Protein AF-A0A1F7FTZ6-F1 (afdb_monomer_lite)

Radius of gyration: 22.34 Å; chains: 1; bounding box: 54×29×57 Å

Structure (mmCIF, N/CA/C/O backbone):
data_AF-A0A1F7FTZ6-F1
#
_entry.id   AF-A0A1F7FTZ6-F1
#
loop_
_atom_site.group_PDB
_atom_site.id
_atom_site.type_symbol
_atom_site.label_atom_id
_atom_site.label_alt_id
_atom_site.label_comp_id
_atom_site.label_asym_id
_atom_site.label_entity_id
_atom_site.label_seq_id
_atom_site.pdbx_PDB_ins_code
_atom_site.Cartn_x
_atom_site.Cartn_y
_atom_site.Cartn_z
_atom_site.occupancy
_atom_site.B_iso_or_equiv
_atom_site.auth_seq_id
_atom_site.auth_comp_id
_atom_site.auth_asym_id
_atom_site.auth_atom_id
_atom_site.pdbx_PDB_model_num
ATOM 1 N N . MET A 1 1 ? 32.337 7.791 -31.822 1.00 37.03 1 MET A N 1
ATOM 2 C CA . MET A 1 1 ? 31.893 9.070 -31.226 1.00 37.03 1 MET A CA 1
ATOM 3 C C . MET A 1 1 ? 30.382 9.015 -31.258 1.00 37.03 1 MET A C 1
ATOM 5 O O . MET A 1 1 ? 29.813 9.110 -32.336 1.00 37.03 1 MET A O 1
ATOM 9 N N . VAL A 1 2 ? 29.752 8.661 -30.139 1.00 57.00 2 VAL A N 1
ATOM 10 C CA . VAL A 1 2 ? 28.288 8.572 -30.067 1.00 57.00 2 VAL A CA 1
ATOM 11 C C . VAL A 1 2 ? 27.761 9.979 -30.326 1.00 57.00 2 VAL A C 1
ATOM 13 O O . VAL A 1 2 ? 28.031 10.887 -29.543 1.00 57.00 2 VAL A O 1
ATOM 16 N N . SER A 1 3 ? 27.123 10.180 -31.479 1.00 42.91 3 SER A N 1
ATOM 17 C CA . SER A 1 3 ? 26.553 11.472 -31.849 1.00 42.91 3 SER A CA 1
ATOM 18 C C . SER A 1 3 ? 25.389 11.758 -30.910 1.00 42.91 3 SER A C 1
ATOM 20 O O . SER A 1 3 ? 24.286 11.248 -31.083 1.00 42.91 3 SER A O 1
ATOM 22 N N . LEU A 1 4 ? 25.659 12.557 -29.881 1.00 56.03 4 LEU A N 1
ATOM 23 C CA . LEU A 1 4 ? 24.689 13.002 -28.884 1.00 56.03 4 LEU A CA 1
ATOM 24 C C . LEU A 1 4 ? 23.788 14.147 -29.403 1.00 56.03 4 LEU A C 1
ATOM 26 O O . LEU A 1 4 ? 23.142 14.821 -28.610 1.00 56.03 4 LEU A O 1
ATOM 30 N N . ALA A 1 5 ? 23.752 14.393 -30.719 1.00 68.94 5 ALA A N 1
ATOM 31 C CA . ALA A 1 5 ? 23.083 15.548 -31.332 1.00 68.94 5 ALA A CA 1
ATOM 32 C C . ALA A 1 5 ? 22.023 15.176 -32.393 1.00 68.94 5 ALA A C 1
ATOM 34 O O . ALA A 1 5 ? 21.581 16.033 -33.150 1.00 68.94 5 ALA A O 1
ATOM 35 N N . GLY A 1 6 ? 21.608 13.906 -32.453 1.00 55.69 6 GLY A N 1
ATOM 36 C CA . GLY A 1 6 ? 20.677 13.384 -33.460 1.00 55.69 6 GLY A CA 1
ATOM 37 C C . GLY A 1 6 ? 19.506 12.601 -32.877 1.00 55.69 6 GLY A C 1
ATOM 38 O O . GLY A 1 6 ? 19.085 11.617 -33.480 1.00 55.69 6 GLY A O 1
ATOM 39 N N . ILE A 1 7 ? 18.972 13.000 -31.716 1.00 55.75 7 ILE A N 1
ATOM 40 C CA . ILE A 1 7 ? 17.657 12.505 -31.294 1.00 55.75 7 ILE A CA 1
ATOM 41 C C . ILE A 1 7 ? 16.626 13.157 -32.218 1.00 55.75 7 ILE A C 1
ATOM 43 O O . ILE A 1 7 ? 16.009 14.170 -31.895 1.00 55.75 7 ILE A O 1
ATOM 47 N N . HIS A 1 8 ? 16.427 12.562 -33.391 1.00 55.06 8 HIS A N 1
ATOM 48 C CA . HIS A 1 8 ? 15.117 12.606 -34.008 1.00 55.06 8 HIS A CA 1
ATOM 49 C C . HIS A 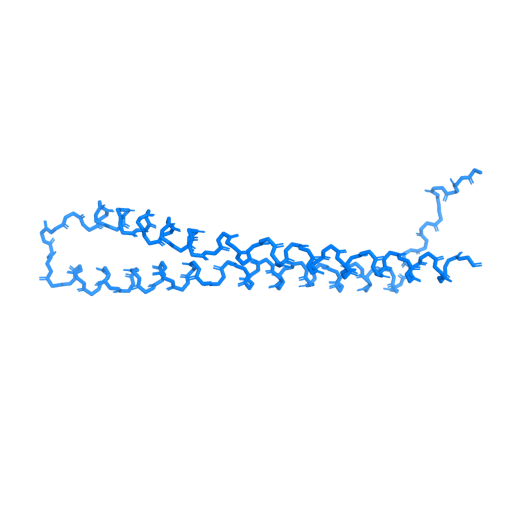1 8 ? 14.199 11.925 -32.997 1.00 55.06 8 HIS A C 1
ATOM 51 O O . HIS A 1 8 ? 14.209 10.700 -32.881 1.00 55.06 8 HIS A O 1
ATOM 57 N N . LEU A 1 9 ? 13.469 12.720 -32.208 1.00 56.97 9 LEU A N 1
ATOM 58 C CA . LEU A 1 9 ? 12.334 12.265 -31.411 1.00 56.97 9 LEU A CA 1
ATOM 59 C C . LEU A 1 9 ? 11.267 11.785 -32.400 1.00 56.97 9 LEU A C 1
ATOM 61 O O . LEU A 1 9 ? 10.275 12.456 -32.663 1.00 56.97 9 LEU A O 1
ATOM 65 N N . ASN A 1 10 ? 11.541 10.660 -33.050 1.00 59.84 10 ASN A N 1
ATOM 66 C CA . ASN A 1 10 ? 10.594 9.974 -33.891 1.00 59.84 10 ASN A CA 1
ATOM 67 C C . ASN A 1 10 ? 9.451 9.550 -32.962 1.00 59.84 10 ASN A C 1
ATOM 69 O O . ASN A 1 10 ? 9.723 9.082 -31.851 1.00 59.84 10 ASN A O 1
ATOM 73 N N . GLY A 1 11 ? 8.197 9.732 -33.385 1.00 63.97 11 GLY A N 1
ATOM 74 C CA . GLY A 1 11 ? 7.014 9.452 -32.557 1.00 63.97 11 GLY A CA 1
ATOM 75 C C . GLY A 1 11 ? 7.066 8.071 -31.890 1.00 63.97 11 GLY A C 1
ATOM 76 O O . GLY A 1 11 ? 6.636 7.922 -30.753 1.00 63.97 11 GLY A O 1
ATOM 77 N N . SER A 1 12 ? 7.749 7.117 -32.530 1.00 70.81 12 SER A N 1
ATOM 78 C CA . SER A 1 12 ? 8.016 5.772 -32.018 1.00 70.81 12 SER A CA 1
ATOM 79 C C . SER A 1 12 ? 8.754 5.712 -30.667 1.00 70.81 12 SER A C 1
ATOM 81 O O . SER A 1 12 ? 8.415 4.869 -29.845 1.00 70.81 12 SER A O 1
ATOM 83 N N . ILE A 1 13 ? 9.745 6.576 -30.398 1.00 72.56 13 ILE A N 1
ATOM 84 C CA . ILE A 1 13 ? 10.498 6.547 -29.121 1.00 72.56 13 ILE A CA 1
ATOM 85 C C . ILE A 1 13 ? 9.646 7.148 -27.996 1.00 72.56 13 ILE A C 1
ATOM 87 O O . ILE A 1 13 ? 9.660 6.674 -26.861 1.00 72.56 13 ILE A O 1
ATOM 91 N N . VAL A 1 14 ? 8.875 8.190 -28.318 1.00 78.62 14 VAL A N 1
ATOM 92 C CA . VAL A 1 14 ? 7.953 8.827 -27.368 1.00 78.62 14 VAL A CA 1
ATOM 93 C C . VAL A 1 14 ? 6.833 7.855 -26.982 1.00 78.62 14 VAL A C 1
ATOM 95 O O . VAL A 1 14 ? 6.488 7.762 -25.805 1.00 78.62 14 VAL A O 1
ATOM 98 N N . GLU A 1 15 ? 6.316 7.084 -27.941 1.00 79.88 15 GLU A N 1
ATOM 99 C CA . GLU A 1 15 ? 5.334 6.023 -27.696 1.00 79.88 15 GLU A CA 1
ATOM 100 C C . GLU A 1 15 ? 5.896 4.887 -26.831 1.00 79.88 15 GLU A C 1
ATOM 102 O O . GLU A 1 15 ? 5.223 4.453 -25.893 1.00 79.88 15 GLU A O 1
ATOM 107 N N . GLU A 1 16 ? 7.136 4.448 -27.070 1.00 78.19 16 GLU A N 1
ATOM 108 C CA . GLU A 1 16 ? 7.789 3.432 -26.234 1.00 78.19 16 GLU A CA 1
ATOM 109 C C . GLU A 1 16 ? 7.969 3.915 -24.787 1.00 78.19 16 GLU A C 1
ATOM 111 O O . GLU A 1 16 ? 7.552 3.230 -23.850 1.00 78.19 16 GLU A O 1
ATOM 116 N N . ILE A 1 17 ? 8.495 5.126 -24.574 1.00 81.00 17 ILE A N 1
ATOM 117 C CA . ILE A 1 17 ? 8.648 5.709 -23.227 1.00 81.00 17 ILE A CA 1
ATOM 118 C C . ILE A 1 17 ? 7.288 5.848 -22.522 1.00 81.00 17 ILE A C 1
ATOM 120 O O . ILE A 1 17 ? 7.171 5.571 -21.320 1.00 81.00 17 ILE A O 1
ATOM 124 N N . ALA A 1 18 ? 6.241 6.242 -23.252 1.00 87.50 18 ALA A N 1
ATOM 125 C CA . ALA A 1 18 ? 4.891 6.344 -22.708 1.00 87.50 18 ALA A CA 1
ATOM 126 C C . ALA A 1 18 ? 4.333 4.971 -22.292 1.00 87.50 18 ALA A C 1
ATOM 128 O O . ALA A 1 18 ? 3.725 4.844 -21.222 1.00 87.50 18 ALA A O 1
ATOM 129 N N . LEU A 1 19 ? 4.585 3.926 -23.085 1.00 86.12 19 LEU A N 1
ATOM 130 C CA . LEU A 1 19 ? 4.186 2.554 -22.772 1.00 86.12 19 LEU A CA 1
ATOM 131 C C . LEU A 1 19 ? 4.876 2.043 -21.496 1.00 86.12 19 LEU A C 1
ATOM 133 O O . LEU A 1 19 ? 4.220 1.476 -20.617 1.00 86.12 19 LEU A O 1
ATOM 137 N N . TYR A 1 20 ? 6.178 2.299 -21.357 1.00 84.44 20 TYR A N 1
ATOM 138 C CA . TYR A 1 20 ? 6.939 1.939 -20.158 1.00 84.44 20 TYR A CA 1
ATOM 139 C C . TYR A 1 20 ? 6.440 2.664 -18.915 1.00 84.44 20 TYR A C 1
ATOM 141 O O . TYR A 1 20 ? 6.233 2.045 -17.871 1.00 84.44 20 TYR A O 1
ATOM 149 N N . THR A 1 21 ? 6.168 3.961 -19.041 1.00 89.00 21 THR A N 1
ATOM 150 C CA . THR A 1 21 ? 5.606 4.766 -17.950 1.00 89.00 21 THR A CA 1
ATOM 151 C C . THR A 1 21 ? 4.272 4.193 -17.474 1.00 89.00 21 THR A C 1
ATOM 153 O O . THR A 1 21 ? 4.061 4.011 -16.272 1.00 89.00 21 THR A O 1
ATOM 156 N N . ARG A 1 22 ? 3.390 3.825 -18.414 1.00 92.38 22 ARG A N 1
ATOM 157 C CA . ARG A 1 22 ? 2.120 3.157 -18.102 1.00 92.38 22 ARG A CA 1
ATOM 158 C C . ARG A 1 22 ? 2.348 1.851 -17.343 1.00 92.38 22 ARG A C 1
ATOM 160 O O . ARG A 1 22 ? 1.658 1.596 -16.359 1.00 92.38 22 ARG A O 1
ATOM 167 N N . MET A 1 23 ? 3.295 1.029 -17.786 1.00 88.62 23 MET A N 1
ATOM 168 C CA . MET A 1 23 ? 3.583 -0.262 -17.161 1.00 88.62 23 MET A CA 1
ATOM 169 C C . MET A 1 23 ? 4.085 -0.104 -15.719 1.00 88.62 23 MET A C 1
ATOM 171 O O . MET A 1 23 ? 3.594 -0.799 -14.828 1.00 88.62 23 MET A O 1
ATOM 175 N N . VAL A 1 24 ? 4.997 0.841 -15.471 1.00 89.88 24 VAL A N 1
ATOM 176 C CA . VAL A 1 24 ? 5.504 1.147 -14.123 1.00 89.88 24 VAL A CA 1
ATOM 177 C C . VAL A 1 24 ? 4.383 1.653 -13.219 1.00 89.88 24 VAL A C 1
ATOM 179 O O . VAL A 1 24 ? 4.245 1.176 -12.093 1.00 89.88 24 VAL A O 1
ATOM 182 N N . PHE A 1 25 ? 3.545 2.567 -13.717 1.00 93.44 25 PHE A N 1
ATOM 183 C CA . PHE A 1 25 ? 2.420 3.100 -12.952 1.00 93.44 25 PHE A CA 1
ATOM 184 C C . PHE A 1 25 ? 1.426 2.002 -12.556 1.00 93.44 25 PHE A C 1
ATOM 186 O O . PHE A 1 25 ? 1.053 1.897 -11.389 1.00 93.44 25 PHE A O 1
ATOM 193 N N . VAL A 1 26 ? 1.035 1.142 -13.503 1.00 93.38 26 VAL A N 1
ATOM 194 C CA . VAL A 1 26 ? 0.100 0.039 -13.239 1.00 93.38 26 VAL A CA 1
ATOM 195 C C . VAL A 1 26 ? 0.700 -0.979 -12.269 1.00 93.38 26 VAL A C 1
ATOM 197 O O . VAL A 1 26 ? 0.012 -1.386 -11.337 1.00 93.38 26 VAL A O 1
ATOM 200 N N . CYS A 1 27 ? 1.972 -1.358 -12.433 1.00 91.06 27 CYS A N 1
ATOM 201 C CA . CYS A 1 27 ? 2.634 -2.287 -11.512 1.00 91.06 27 CYS A CA 1
ATOM 202 C C . CYS A 1 27 ? 2.727 -1.710 -10.095 1.00 91.06 27 CYS A C 1
ATOM 204 O O . CYS A 1 27 ? 2.364 -2.385 -9.133 1.00 91.06 27 CYS A O 1
ATOM 206 N N . GLY A 1 28 ? 3.160 -0.453 -9.957 1.00 91.44 28 GLY A N 1
ATOM 207 C CA . GLY A 1 28 ? 3.240 0.220 -8.660 1.00 91.44 28 GLY A CA 1
ATOM 208 C C . GLY A 1 28 ? 1.874 0.323 -7.981 1.00 91.44 28 GLY A C 1
ATOM 209 O O . GLY A 1 28 ? 1.747 0.013 -6.796 1.00 91.44 28 GLY A O 1
ATOM 210 N N . LEU A 1 29 ? 0.835 0.672 -8.747 1.00 94.38 29 LEU A N 1
ATOM 211 C CA . LEU A 1 29 ? -0.534 0.720 -8.245 1.00 94.38 29 LEU A CA 1
ATOM 212 C C . LEU A 1 29 ? -1.001 -0.662 -7.777 1.00 94.38 29 LEU A C 1
ATOM 214 O O . LEU A 1 29 ? -1.513 -0.769 -6.670 1.00 94.38 29 LEU A O 1
ATOM 218 N N . GLN A 1 30 ? -0.798 -1.717 -8.574 1.00 92.06 30 GLN A N 1
ATOM 219 C CA . GLN A 1 30 ? -1.208 -3.084 -8.229 1.00 92.06 30 GLN A CA 1
ATOM 220 C C . GLN A 1 30 ? -0.553 -3.589 -6.941 1.00 92.06 30 GLN A C 1
ATOM 222 O O . GLN A 1 30 ? -1.233 -4.199 -6.118 1.00 92.06 30 GLN A O 1
ATOM 227 N N . ILE A 1 31 ? 0.734 -3.295 -6.739 1.00 92.31 31 ILE A N 1
ATOM 228 C CA . ILE A 1 31 ? 1.452 -3.649 -5.506 1.00 92.31 31 ILE A CA 1
ATOM 229 C C . ILE A 1 31 ? 0.883 -2.874 -4.305 1.00 92.31 31 ILE A C 1
ATOM 231 O O . ILE A 1 31 ? 0.745 -3.434 -3.219 1.00 92.31 31 ILE A O 1
ATOM 235 N N . ALA A 1 32 ? 0.513 -1.604 -4.491 1.00 92.94 32 ALA A N 1
ATOM 236 C CA . ALA A 1 32 ? -0.043 -0.763 -3.431 1.00 92.94 32 ALA A CA 1
ATOM 237 C C . ALA A 1 32 ? -1.533 -1.032 -3.131 1.00 92.94 32 ALA A C 1
ATOM 239 O O . ALA A 1 32 ? -1.970 -0.828 -1.995 1.00 92.94 32 ALA A O 1
ATOM 240 N N . MET A 1 33 ? -2.315 -1.509 -4.110 1.00 94.12 33 MET A N 1
ATOM 241 C CA . MET A 1 33 ? -3.759 -1.769 -3.992 1.00 94.12 33 MET A CA 1
ATOM 242 C C . MET A 1 33 ? -4.174 -2.515 -2.715 1.00 94.12 33 MET A C 1
ATOM 244 O O . MET A 1 33 ? -5.089 -2.032 -2.050 1.00 94.12 33 MET A O 1
ATOM 248 N N . PRO A 1 34 ? -3.563 -3.654 -2.333 1.00 91.69 34 PRO A N 1
ATOM 249 C CA . PRO A 1 34 ? -3.996 -4.399 -1.150 1.00 91.69 34 PRO A CA 1
ATOM 250 C C . PRO A 1 34 ? -3.859 -3.590 0.148 1.00 91.69 34 PRO A C 1
ATOM 252 O O . PRO A 1 34 ? -4.737 -3.648 1.007 1.00 91.69 34 PRO A O 1
ATOM 255 N N . ILE A 1 35 ? -2.802 -2.785 0.279 1.00 94.12 35 ILE A N 1
ATOM 256 C CA . ILE A 1 35 ? -2.593 -1.917 1.446 1.00 94.12 35 ILE A CA 1
ATOM 257 C C . ILE A 1 35 ? -3.614 -0.773 1.437 1.00 94.12 35 ILE A C 1
ATOM 259 O O . ILE A 1 35 ? -4.247 -0.497 2.456 1.00 94.12 35 ILE A O 1
ATOM 263 N N . ILE A 1 36 ? -3.816 -0.143 0.274 1.00 94.81 36 ILE A N 1
ATOM 264 C CA . ILE A 1 36 ? -4.801 0.931 0.092 1.00 94.81 36 ILE A CA 1
ATOM 265 C C . ILE A 1 36 ? -6.209 0.431 0.441 1.00 94.81 36 ILE A C 1
ATOM 267 O O . ILE A 1 36 ? -6.932 1.117 1.157 1.00 94.81 36 ILE A O 1
ATOM 271 N N . ALA A 1 37 ? -6.587 -0.769 -0.003 1.00 94.75 37 ALA A N 1
ATOM 272 C CA . ALA A 1 37 ? -7.896 -1.356 0.267 1.00 94.75 37 ALA A CA 1
ATOM 273 C C . ALA A 1 37 ? -8.150 -1.537 1.771 1.00 94.75 37 ALA A C 1
ATOM 275 O O . ALA A 1 37 ? -9.201 -1.138 2.268 1.00 94.75 37 ALA A O 1
ATOM 276 N N . VAL A 1 38 ? -7.178 -2.078 2.511 1.00 94.44 38 VAL A N 1
ATOM 277 C CA . VAL A 1 38 ? -7.301 -2.262 3.967 1.00 94.44 38 VAL A CA 1
ATOM 278 C C . VAL A 1 38 ? -7.414 -0.924 4.694 1.00 94.44 38 VAL A C 1
ATOM 280 O O . VAL A 1 38 ? -8.264 -0.773 5.571 1.00 94.44 38 VAL A O 1
ATOM 283 N N . ILE A 1 39 ? -6.606 0.066 4.308 1.00 94.19 39 ILE A N 1
ATOM 284 C CA . ILE A 1 39 ? -6.661 1.406 4.904 1.00 94.19 39 ILE A CA 1
ATOM 285 C C . ILE A 1 39 ? -8.004 2.082 4.605 1.00 94.19 39 ILE A C 1
ATOM 287 O O . ILE A 1 39 ? -8.608 2.639 5.519 1.00 94.19 39 ILE A O 1
ATOM 291 N N . LEU A 1 40 ? -8.508 1.979 3.372 1.00 95.44 40 LEU A N 1
ATOM 292 C CA . LEU A 1 40 ? -9.807 2.532 2.980 1.00 95.44 40 LEU A CA 1
ATOM 293 C C . LEU A 1 40 ? -10.962 1.901 3.760 1.00 95.44 40 LEU A C 1
ATOM 295 O O . LEU A 1 40 ? -11.837 2.617 4.242 1.00 95.44 40 LEU A O 1
ATOM 299 N N . ILE A 1 41 ? -10.961 0.575 3.923 1.00 94.56 41 ILE A N 1
ATOM 300 C CA . ILE A 1 41 ? -11.959 -0.115 4.752 1.00 94.56 41 ILE A CA 1
ATOM 301 C C . ILE A 1 41 ? -11.870 0.381 6.199 1.00 94.56 41 ILE A C 1
ATOM 303 O O . ILE A 1 41 ? -12.899 0.651 6.820 1.00 94.56 41 ILE A O 1
ATOM 307 N N . GLY A 1 42 ? -10.652 0.558 6.719 1.00 93.12 42 GLY A N 1
ATOM 308 C CA . GLY A 1 42 ? -10.415 1.149 8.034 1.00 93.12 42 GLY A CA 1
ATOM 309 C C . GLY A 1 42 ? -10.991 2.560 8.163 1.00 93.12 42 GLY A C 1
ATOM 310 O O . GLY A 1 42 ? -11.680 2.847 9.139 1.00 93.12 42 GLY A O 1
ATOM 311 N N . ASP A 1 43 ? -10.780 3.422 7.167 1.00 92.31 43 ASP A N 1
ATOM 312 C CA . ASP A 1 43 ? -11.316 4.788 7.134 1.00 92.31 43 ASP A CA 1
ATOM 313 C C . ASP A 1 43 ? -12.853 4.805 7.109 1.00 92.31 43 ASP A C 1
ATOM 315 O O . ASP A 1 43 ? -13.478 5.576 7.842 1.00 92.31 43 ASP A O 1
ATOM 319 N N . VAL A 1 44 ? -13.479 3.914 6.334 1.00 93.75 44 VAL A N 1
ATOM 320 C CA . VAL A 1 44 ? -14.943 3.763 6.310 1.00 93.75 44 VAL A CA 1
ATOM 321 C C . VAL A 1 44 ? -15.466 3.272 7.661 1.00 93.75 44 VAL A C 1
ATOM 323 O O . VAL A 1 44 ? -16.419 3.845 8.195 1.00 93.75 44 VAL A O 1
ATOM 326 N N . ALA A 1 45 ? -14.832 2.257 8.253 1.00 91.38 45 ALA A N 1
ATOM 327 C CA . ALA A 1 45 ? -15.213 1.731 9.563 1.00 91.38 45 ALA A CA 1
ATOM 328 C C . ALA A 1 45 ? -15.105 2.805 10.658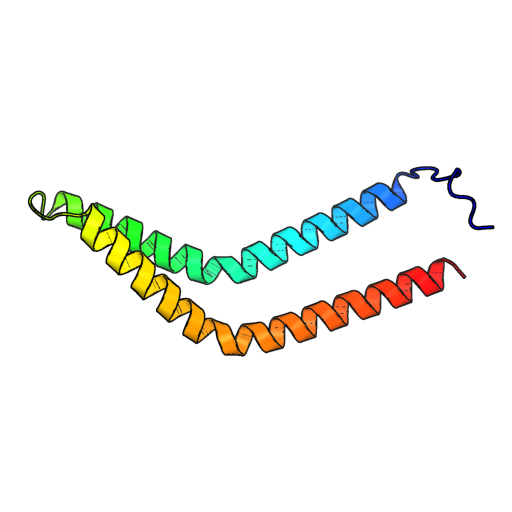 1.00 91.38 45 ALA A C 1
ATOM 330 O O . ALA A 1 45 ? -16.031 2.985 11.450 1.00 91.38 45 ALA A O 1
ATOM 331 N N . LEU A 1 46 ? -14.014 3.574 10.664 1.00 91.38 46 LEU A N 1
ATOM 332 C CA . LEU A 1 46 ? -13.819 4.696 11.584 1.00 91.38 46 LEU A CA 1
ATOM 333 C C . LEU A 1 46 ? -14.857 5.797 11.372 1.00 91.38 46 LEU A C 1
ATOM 335 O O . LEU A 1 46 ? -15.362 6.340 12.351 1.00 91.38 46 LEU A O 1
ATOM 339 N N . GLY A 1 47 ? -15.219 6.097 10.123 1.00 90.12 47 GLY A N 1
ATOM 340 C CA . GLY A 1 47 ? -16.275 7.057 9.800 1.00 90.12 47 GLY A CA 1
ATOM 341 C C . GLY A 1 47 ? -17.649 6.643 10.338 1.00 90.12 47 GLY A C 1
ATOM 342 O O . GLY A 1 47 ? -18.411 7.490 10.806 1.00 90.12 47 GLY A O 1
ATOM 343 N N . ILE A 1 48 ? -17.953 5.342 10.337 1.00 92.19 48 ILE A N 1
ATOM 344 C CA . ILE A 1 48 ? -19.176 4.802 10.949 1.00 92.19 48 ILE A CA 1
ATOM 345 C C . ILE A 1 48 ? -19.098 4.915 12.477 1.00 92.19 48 ILE A C 1
ATOM 347 O O . ILE A 1 48 ? -20.023 5.436 13.102 1.00 92.19 48 ILE A O 1
ATOM 351 N N . ILE A 1 49 ? -17.982 4.497 13.084 1.00 90.81 49 ILE A N 1
ATOM 352 C CA . ILE A 1 49 ? -17.780 4.559 14.543 1.00 90.81 49 ILE A CA 1
ATOM 353 C C . ILE A 1 49 ? -17.846 6.004 15.051 1.00 90.81 49 ILE A C 1
ATOM 355 O O . ILE A 1 49 ? -18.421 6.253 16.109 1.00 90.81 49 ILE A O 1
ATOM 359 N N . ALA A 1 50 ? -17.329 6.963 14.282 1.00 88.56 50 ALA A N 1
ATOM 360 C CA . ALA A 1 50 ? -17.368 8.384 14.608 1.00 88.56 50 ALA A CA 1
ATOM 361 C C . ALA A 1 50 ? -18.794 8.920 14.802 1.00 88.56 50 ALA A C 1
ATOM 363 O O . ALA A 1 50 ? -19.009 9.806 15.628 1.00 88.56 50 ALA A O 1
ATOM 364 N N . ARG A 1 51 ? -19.776 8.371 14.071 1.00 88.25 51 ARG A N 1
ATOM 365 C CA . ARG A 1 51 ? -21.193 8.734 14.228 1.00 88.25 51 ARG A CA 1
ATOM 366 C C . ARG A 1 51 ? -21.820 8.107 15.473 1.00 88.25 51 ARG A C 1
ATOM 368 O O . ARG A 1 51 ? -22.668 8.735 16.096 1.00 88.25 51 ARG A O 1
ATOM 375 N N . THR A 1 52 ? -21.406 6.895 15.838 1.00 85.38 52 THR A N 1
ATOM 376 C CA . THR A 1 52 ? -21.978 6.143 16.967 1.00 85.38 52 THR A CA 1
ATOM 377 C C . THR A 1 52 ? -21.362 6.532 18.315 1.00 85.38 52 THR A C 1
ATOM 379 O O . THR A 1 52 ? -22.060 6.551 19.326 1.00 85.38 52 THR A O 1
ATOM 382 N N . VAL A 1 53 ? -20.065 6.864 18.356 1.00 83.06 53 VAL A N 1
ATOM 383 C CA . VAL A 1 53 ? -19.329 7.202 19.588 1.00 83.06 53 VAL A CA 1
ATOM 384 C C . VAL A 1 53 ? -18.633 8.568 19.442 1.00 83.06 53 VAL A C 1
ATOM 386 O O . VAL A 1 53 ? -17.419 8.637 19.246 1.00 83.06 53 VAL A O 1
ATOM 389 N N . PRO A 1 54 ? -19.374 9.686 19.582 1.00 75.44 54 PRO A N 1
ATOM 390 C CA . PRO A 1 54 ? -18.870 11.037 19.297 1.00 75.44 54 PRO A CA 1
ATOM 391 C C . PRO A 1 54 ? -17.873 11.575 20.337 1.00 75.44 54 PRO A C 1
ATOM 393 O O . PRO A 1 54 ? -17.236 12.598 20.109 1.00 75.44 54 PRO A O 1
ATOM 396 N N . LYS A 1 55 ? -17.733 10.909 21.492 1.00 80.69 55 LYS A N 1
ATOM 397 C CA . LYS A 1 55 ? -16.798 11.307 22.561 1.00 80.69 55 LYS A CA 1
ATOM 398 C C . LYS A 1 55 ? -15.395 10.708 22.407 1.00 80.69 55 LYS A C 1
ATOM 400 O O . LYS A 1 55 ? -14.508 11.046 23.185 1.00 80.69 55 LYS A O 1
ATOM 405 N N . MET A 1 56 ? -15.195 9.790 21.460 1.00 82.88 56 MET A N 1
ATOM 406 C CA . MET A 1 56 ? -13.911 9.113 21.272 1.00 82.88 56 MET A CA 1
ATOM 407 C C . MET A 1 56 ? -12.939 9.987 20.468 1.00 82.88 56 MET A C 1
ATOM 409 O O . MET A 1 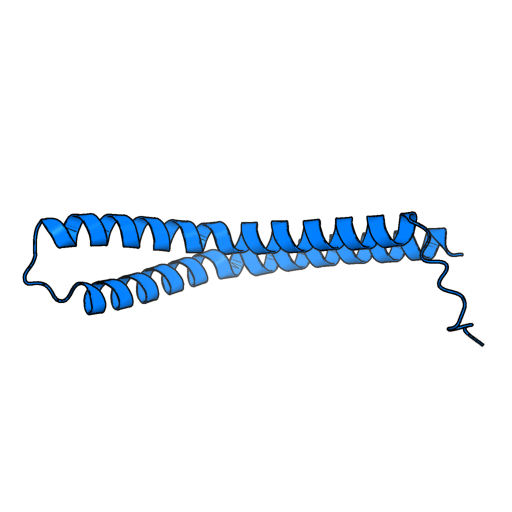56 ? -13.336 10.637 19.504 1.00 82.88 56 MET A O 1
ATOM 413 N N . ASN A 1 57 ? -11.645 9.954 20.810 1.00 86.69 57 ASN A N 1
ATOM 414 C CA . ASN A 1 57 ? -10.590 10.578 20.007 1.00 86.69 57 ASN A CA 1
ATOM 415 C C . ASN A 1 57 ? -10.334 9.770 18.718 1.00 86.69 57 ASN A C 1
ATOM 417 O O . ASN A 1 57 ? -9.385 8.989 18.620 1.00 86.69 57 ASN A O 1
ATOM 421 N N . ILE A 1 58 ? -11.213 9.940 17.730 1.00 84.56 58 ILE A N 1
ATOM 422 C CA . ILE A 1 58 ? -11.210 9.176 16.473 1.00 84.56 58 ILE A CA 1
ATOM 423 C C . ILE A 1 58 ? -9.907 9.380 15.689 1.00 84.56 58 ILE A C 1
ATOM 425 O O . ILE A 1 58 ? -9.453 8.450 15.028 1.00 84.56 58 ILE A O 1
ATOM 429 N N . PHE A 1 59 ? -9.252 10.541 15.807 1.00 83.56 59 PHE A N 1
ATOM 430 C CA . PHE A 1 59 ? -7.951 10.773 15.175 1.00 83.56 59 PHE A CA 1
ATOM 431 C C . PHE A 1 59 ? -6.873 9.828 15.716 1.00 83.56 59 PHE A C 1
ATOM 433 O O . PHE A 1 59 ? -6.147 9.211 14.939 1.00 83.56 59 PHE A O 1
ATOM 440 N N . GLN A 1 60 ? -6.798 9.653 17.036 1.00 88.94 60 GLN A N 1
ATOM 441 C CA . GLN A 1 60 ? -5.818 8.761 17.662 1.00 88.94 60 GLN A CA 1
ATOM 442 C C . GLN A 1 60 ? -6.083 7.287 17.335 1.00 88.94 60 GLN A C 1
ATOM 444 O O . GLN A 1 60 ? -5.150 6.532 17.039 1.00 88.94 60 GLN A O 1
ATOM 449 N N . VAL A 1 61 ? -7.354 6.877 17.343 1.00 89.62 61 VAL A N 1
ATOM 450 C CA . VAL A 1 61 ? -7.744 5.512 16.961 1.00 89.62 61 VAL A CA 1
ATOM 451 C C . VAL A 1 61 ? -7.457 5.271 15.480 1.00 89.62 61 VAL A C 1
ATOM 453 O O . VAL A 1 61 ? -6.910 4.230 15.127 1.00 89.62 61 VAL A O 1
ATOM 456 N N . GLY A 1 62 ? -7.738 6.250 14.619 1.00 90.06 62 GLY A N 1
ATOM 457 C CA . GLY A 1 62 ? -7.493 6.143 13.187 1.00 90.06 62 GLY A CA 1
ATOM 458 C C . GLY A 1 62 ? -6.021 6.005 12.831 1.00 90.06 62 GLY A C 1
ATOM 459 O O . GLY A 1 62 ? -5.669 5.132 12.041 1.00 90.06 62 GLY A O 1
ATOM 460 N N . PHE A 1 63 ? -5.143 6.785 13.464 1.00 91.31 63 PHE A N 1
ATOM 461 C CA . PHE A 1 63 ? -3.698 6.606 13.301 1.00 91.31 63 PHE A CA 1
ATOM 462 C C . PHE A 1 63 ? -3.240 5.213 13.741 1.00 91.31 63 PHE A C 1
ATOM 464 O O . PHE A 1 63 ? -2.528 4.541 12.996 1.00 91.31 63 PHE A O 1
ATOM 471 N N . SER A 1 64 ? -3.694 4.755 14.910 1.00 91.81 64 SER A N 1
ATOM 472 C CA . SER A 1 64 ? -3.338 3.430 15.435 1.00 91.81 64 SER A CA 1
ATOM 473 C C . SER A 1 64 ? -3.778 2.308 14.487 1.00 91.81 64 SER A C 1
ATOM 475 O O . SER A 1 64 ? -3.012 1.385 14.214 1.00 91.81 64 SER A O 1
ATOM 477 N N . LEU A 1 65 ? -4.983 2.420 13.923 1.00 93.00 65 LEU A N 1
ATOM 478 C CA . LEU A 1 65 ? -5.553 1.435 13.005 1.00 93.00 65 LEU A CA 1
ATOM 479 C C . LEU A 1 65 ? -4.828 1.414 11.652 1.00 93.00 65 LEU A C 1
ATOM 481 O O . LEU A 1 65 ? -4.555 0.339 11.122 1.00 93.00 65 LEU A O 1
ATOM 485 N N . LYS A 1 66 ? -4.451 2.586 11.123 1.00 92.94 66 LYS A N 1
ATOM 486 C CA . LYS A 1 66 ? -3.663 2.703 9.884 1.00 92.94 66 LYS A CA 1
ATOM 487 C C . LYS A 1 66 ? -2.279 2.088 10.026 1.00 92.94 66 LYS A C 1
ATOM 489 O O . LYS A 1 66 ? -1.849 1.360 9.135 1.00 92.94 66 LYS A O 1
ATOM 494 N N . ILE A 1 67 ? -1.604 2.352 11.144 1.00 93.94 67 ILE A N 1
ATOM 495 C CA . ILE A 1 67 ? -0.282 1.784 11.427 1.00 93.94 67 ILE A CA 1
ATOM 496 C C . ILE A 1 67 ? -0.387 0.261 11.538 1.00 93.94 67 ILE A C 1
ATOM 498 O O . ILE A 1 67 ? 0.353 -0.443 10.855 1.00 93.94 67 ILE A O 1
ATOM 502 N N . LEU A 1 68 ? -1.336 -0.251 12.331 1.00 94.75 68 LEU A N 1
ATOM 503 C CA . LEU A 1 68 ? -1.513 -1.691 12.528 1.00 94.75 68 LEU A CA 1
ATOM 504 C C . LEU A 1 68 ? -1.881 -2.408 11.219 1.00 94.75 68 LEU A C 1
ATOM 506 O O . LEU A 1 68 ? -1.254 -3.404 10.866 1.00 94.75 68 LEU A O 1
ATOM 510 N N . GLY A 1 69 ? -2.864 -1.884 10.482 1.00 93.62 69 GLY A N 1
ATOM 511 C CA . GLY A 1 69 ? -3.312 -2.456 9.212 1.00 93.62 69 GLY A CA 1
ATOM 512 C C . GLY A 1 69 ? -2.232 -2.405 8.131 1.00 93.62 69 GLY A C 1
ATOM 513 O O . GLY A 1 69 ? -2.016 -3.392 7.431 1.00 93.62 69 GLY A O 1
ATOM 514 N N . GLY A 1 70 ? -1.501 -1.290 8.033 1.00 92.94 70 GLY A N 1
ATOM 515 C CA . GLY A 1 70 ? -0.393 -1.134 7.092 1.00 92.94 70 GLY A CA 1
ATOM 516 C C . GLY A 1 70 ? 0.762 -2.096 7.376 1.00 92.94 70 GLY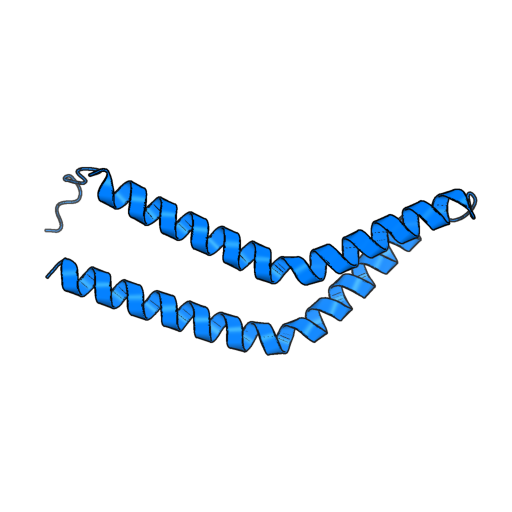 A C 1
ATOM 517 O O . GLY A 1 70 ? 1.241 -2.762 6.460 1.00 92.94 70 GLY A O 1
ATOM 518 N N . LEU A 1 71 ? 1.170 -2.229 8.643 1.00 94.56 71 LEU A N 1
ATOM 519 C CA . LEU A 1 71 ? 2.213 -3.176 9.055 1.00 94.56 71 LEU A CA 1
ATOM 520 C C . LEU A 1 71 ? 1.792 -4.632 8.848 1.00 94.56 71 LEU A C 1
ATOM 522 O O . LEU A 1 71 ? 2.574 -5.414 8.311 1.00 94.56 71 LEU A O 1
ATOM 526 N N . ALA A 1 72 ? 0.563 -4.993 9.221 1.00 94.75 72 ALA A N 1
ATOM 527 C CA . ALA A 1 72 ? 0.044 -6.342 9.008 1.00 94.75 72 ALA A CA 1
ATOM 528 C C . ALA A 1 72 ? 0.061 -6.713 7.518 1.00 94.75 72 ALA A C 1
ATOM 530 O O . ALA A 1 72 ? 0.552 -7.780 7.147 1.00 94.75 72 ALA A O 1
ATOM 531 N N . MET A 1 73 ? -0.397 -5.802 6.654 1.00 94.06 73 MET A N 1
ATOM 532 C CA . MET A 1 73 ? -0.366 -6.023 5.210 1.00 94.06 73 MET A CA 1
ATOM 533 C C . MET A 1 73 ? 1.052 -6.085 4.655 1.00 94.06 73 MET A C 1
ATOM 535 O O . MET A 1 73 ? 1.309 -6.929 3.805 1.00 94.06 73 MET A O 1
ATOM 539 N N . LEU A 1 74 ? 1.987 -5.267 5.144 1.00 92.81 74 LEU A N 1
ATOM 540 C CA . LEU A 1 74 ? 3.391 -5.347 4.730 1.00 92.81 74 LEU A CA 1
ATOM 541 C C . LEU A 1 74 ? 4.017 -6.706 5.055 1.00 92.81 74 LEU A C 1
ATOM 543 O O . LEU A 1 74 ? 4.715 -7.262 4.210 1.00 92.81 74 LEU A O 1
ATOM 547 N N . ILE A 1 75 ? 3.744 -7.264 6.238 1.00 94.56 75 ILE A N 1
ATOM 548 C CA . ILE A 1 75 ? 4.235 -8.598 6.623 1.00 94.56 75 ILE A CA 1
ATOM 549 C C . ILE A 1 75 ? 3.676 -9.667 5.680 1.00 94.56 75 ILE A C 1
ATOM 551 O O . ILE A 1 75 ? 4.419 -10.535 5.225 1.00 94.56 75 ILE A O 1
ATOM 555 N N . ILE A 1 76 ? 2.386 -9.580 5.345 1.00 92.94 76 ILE A N 1
ATOM 556 C CA . ILE A 1 76 ? 1.746 -10.501 4.399 1.00 92.94 76 ILE A CA 1
ATOM 557 C C . ILE A 1 76 ? 2.343 -10.343 2.997 1.00 92.94 76 ILE A C 1
ATOM 559 O O . ILE A 1 76 ? 2.556 -11.344 2.322 1.00 92.94 76 ILE A O 1
ATOM 563 N N . LEU A 1 77 ? 2.631 -9.112 2.562 1.00 92.00 77 LEU A N 1
ATOM 564 C CA . LEU A 1 77 ? 3.114 -8.808 1.212 1.00 92.00 77 LEU A CA 1
ATOM 565 C C . LEU A 1 77 ? 4.606 -9.115 1.007 1.00 92.00 77 LEU A C 1
ATOM 567 O O . LEU A 1 77 ? 5.027 -9.332 -0.126 1.00 92.00 77 LEU A O 1
ATOM 571 N N . MET A 1 78 ? 5.404 -9.144 2.078 1.00 90.44 78 MET A N 1
ATOM 572 C CA . MET A 1 78 ? 6.855 -9.376 2.028 1.00 90.44 78 MET A CA 1
ATOM 573 C C . MET A 1 78 ? 7.296 -10.592 1.193 1.00 90.44 78 MET A C 1
ATOM 575 O O . MET A 1 78 ? 8.147 -10.411 0.320 1.00 90.44 78 MET A O 1
ATOM 579 N N . PRO A 1 79 ? 6.747 -11.809 1.382 1.00 89.00 79 PRO A N 1
ATOM 580 C CA . PRO A 1 79 ? 7.120 -12.951 0.543 1.00 89.00 79 PRO A CA 1
ATOM 581 C C . PRO A 1 79 ? 6.749 -12.742 -0.933 1.00 89.00 79 PRO A C 1
ATOM 583 O O . PRO A 1 79 ? 7.549 -13.046 -1.815 1.00 89.00 79 PRO A O 1
ATOM 586 N N . TYR A 1 80 ? 5.585 -12.148 -1.214 1.00 89.69 80 TYR A N 1
ATOM 587 C CA . TYR A 1 80 ? 5.120 -11.897 -2.584 1.00 89.69 80 TYR A CA 1
ATOM 588 C C . TYR A 1 80 ? 5.966 -10.848 -3.312 1.00 89.69 80 TYR A C 1
ATOM 590 O O . TYR A 1 80 ? 6.192 -10.960 -4.516 1.00 89.69 80 TYR A O 1
ATOM 598 N N . LEU A 1 81 ? 6.468 -9.840 -2.594 1.00 89.19 81 LEU A N 1
ATOM 599 C CA . LEU A 1 81 ? 7.348 -8.804 -3.139 1.00 89.19 81 LEU A CA 1
ATOM 600 C C . LEU A 1 81 ? 8.606 -9.402 -3.780 1.00 89.19 81 LEU A C 1
ATOM 602 O O . LEU A 1 81 ? 9.014 -8.946 -4.847 1.00 89.19 81 LEU A O 1
ATOM 606 N N . GLY A 1 82 ? 9.187 -10.443 -3.177 1.00 89.69 82 GLY A N 1
ATOM 607 C CA . GLY A 1 82 ? 10.357 -11.127 -3.730 1.00 89.69 82 GLY A CA 1
ATOM 608 C C . GLY A 1 82 ? 10.092 -11.739 -5.108 1.00 89.69 82 GLY A C 1
ATOM 609 O O . GLY A 1 82 ? 10.893 -11.564 -6.029 1.00 89.69 82 GLY A O 1
ATOM 610 N N . ASP A 1 83 ? 8.951 -12.405 -5.273 1.00 89.56 83 ASP A N 1
ATOM 611 C CA . ASP A 1 83 ? 8.570 -13.029 -6.544 1.00 89.56 83 ASP A CA 1
ATOM 612 C C . ASP A 1 83 ? 8.162 -11.992 -7.594 1.00 89.56 83 ASP A C 1
ATOM 614 O O . ASP A 1 83 ? 8.549 -12.095 -8.761 1.00 89.56 83 ASP A O 1
ATOM 618 N N . ILE A 1 84 ? 7.458 -10.934 -7.180 1.00 88.94 84 ILE A N 1
ATOM 619 C CA . ILE A 1 84 ? 7.095 -9.814 -8.056 1.00 88.94 84 ILE A CA 1
ATOM 620 C C . ILE A 1 84 ? 8.354 -9.138 -8.608 1.00 88.94 84 ILE A C 1
ATOM 622 O O . ILE A 1 84 ? 8.453 -8.927 -9.816 1.00 88.94 84 ILE A O 1
ATOM 626 N N . ILE A 1 85 ? 9.341 -8.840 -7.758 1.00 88.44 85 ILE A N 1
ATOM 627 C CA . ILE A 1 85 ? 10.592 -8.200 -8.185 1.00 88.44 85 ILE A CA 1
ATOM 628 C C . ILE A 1 85 ? 11.347 -9.088 -9.181 1.00 88.44 85 ILE A C 1
ATOM 630 O O . ILE A 1 85 ? 11.787 -8.590 -10.218 1.00 88.44 85 ILE A O 1
ATOM 634 N N . LYS A 1 86 ? 11.458 -10.399 -8.924 1.00 89.81 86 LYS A N 1
ATOM 635 C CA . LYS A 1 86 ? 12.091 -11.343 -9.865 1.00 89.81 86 LYS A CA 1
ATOM 636 C C . LYS A 1 86 ? 11.402 -11.331 -11.229 1.00 89.81 86 LYS A C 1
ATOM 638 O O . LYS A 1 86 ? 12.079 -11.239 -12.252 1.00 89.81 86 LYS A O 1
ATOM 643 N N . ASN A 1 87 ? 10.070 -11.368 -11.242 1.00 89.62 87 ASN A N 1
ATOM 644 C CA . ASN A 1 87 ? 9.288 -11.335 -12.475 1.00 89.62 87 ASN A CA 1
ATOM 645 C C . ASN A 1 87 ? 9.478 -10.012 -13.233 1.00 89.62 87 ASN A C 1
ATOM 647 O O . ASN A 1 87 ? 9.723 -10.027 -14.438 1.00 89.62 87 ASN A O 1
ATOM 651 N N . LEU A 1 88 ? 9.438 -8.869 -12.538 1.00 87.19 88 LEU A N 1
ATOM 652 C CA . LEU A 1 88 ? 9.634 -7.549 -13.149 1.00 87.19 88 LEU A CA 1
ATOM 653 C C . LEU A 1 88 ? 11.041 -7.374 -13.730 1.00 87.19 88 LEU A C 1
ATOM 655 O O . LEU A 1 88 ? 11.189 -6.834 -14.831 1.00 87.19 88 LEU A O 1
ATOM 659 N N . ILE A 1 89 ? 12.068 -7.859 -13.029 1.00 88.19 89 ILE A N 1
ATOM 660 C CA . ILE A 1 89 ? 13.446 -7.855 -13.533 1.00 88.19 89 ILE A CA 1
ATOM 661 C C . ILE A 1 89 ? 13.551 -8.741 -14.776 1.00 88.19 89 ILE A C 1
ATOM 663 O O . ILE A 1 89 ? 14.107 -8.299 -15.778 1.00 88.19 89 ILE A O 1
ATOM 667 N N . GLY A 1 90 ? 12.974 -9.947 -14.760 1.00 88.31 90 GLY A N 1
ATOM 668 C CA . GLY A 1 90 ? 12.969 -10.843 -15.920 1.00 88.31 90 GLY A CA 1
ATOM 669 C C . GLY A 1 90 ? 12.329 -10.207 -17.158 1.00 88.31 90 GLY A C 1
ATOM 670 O O . GLY A 1 90 ? 12.916 -10.234 -18.242 1.00 88.31 90 GLY A O 1
ATOM 671 N N . ILE A 1 91 ? 11.173 -9.558 -16.985 1.00 85.69 91 ILE A N 1
ATOM 672 C CA . ILE A 1 91 ? 10.490 -8.837 -18.068 1.00 85.69 91 ILE A CA 1
ATOM 673 C C . ILE A 1 91 ? 11.373 -7.698 -18.592 1.00 85.69 91 ILE A C 1
ATOM 675 O O . ILE A 1 91 ? 11.553 -7.567 -19.801 1.00 85.69 91 ILE A O 1
ATOM 679 N N . SER A 1 92 ? 11.967 -6.907 -17.698 1.00 83.06 92 SER A N 1
ATOM 680 C CA . SER A 1 92 ? 12.820 -5.772 -18.075 1.00 83.06 92 SER A CA 1
ATOM 681 C C . SER A 1 92 ? 14.066 -6.224 -18.845 1.00 83.06 92 SER A C 1
ATOM 683 O O . SER A 1 92 ? 14.411 -5.634 -19.866 1.00 83.06 92 SER A O 1
ATOM 685 N N . MET A 1 93 ? 14.702 -7.316 -18.413 1.00 83.75 93 MET A N 1
ATOM 686 C CA . MET A 1 93 ? 15.871 -7.892 -19.085 1.00 83.75 93 MET A CA 1
ATOM 687 C C . MET A 1 93 ? 15.529 -8.432 -20.475 1.00 83.75 93 MET A C 1
ATOM 689 O O . MET A 1 93 ? 16.304 -8.251 -21.414 1.00 83.75 93 MET A O 1
ATOM 693 N N . HIS A 1 94 ? 14.363 -9.061 -20.645 1.00 83.81 94 HIS A N 1
ATOM 694 C CA . HIS A 1 94 ? 13.915 -9.517 -21.962 1.00 83.81 94 HIS A CA 1
ATOM 695 C C . HIS A 1 94 ? 13.694 -8.342 -22.926 1.00 83.81 94 HIS A C 1
ATOM 697 O O . HIS A 1 94 ? 14.109 -8.407 -24.083 1.00 83.81 94 HIS A O 1
ATOM 703 N N . GLN A 1 95 ? 13.116 -7.241 -22.437 1.00 79.00 95 GLN A N 1
ATOM 704 C CA . GLN A 1 95 ? 12.877 -6.050 -23.252 1.00 79.00 95 GLN A CA 1
ATOM 705 C C . GLN A 1 95 ? 14.167 -5.331 -23.655 1.00 79.00 95 GLN A C 1
ATOM 707 O O . GLN A 1 95 ? 14.300 -4.939 -24.811 1.00 79.00 95 GLN A O 1
ATOM 712 N N . ILE A 1 96 ? 15.153 -5.231 -22.758 1.00 81.06 96 ILE A N 1
ATOM 713 C CA . ILE A 1 96 ? 16.466 -4.656 -23.089 1.00 81.06 96 ILE A CA 1
ATOM 714 C C . ILE A 1 96 ? 17.152 -5.470 -24.195 1.00 81.06 96 ILE A C 1
ATOM 716 O O . ILE A 1 96 ? 17.655 -4.893 -25.155 1.00 81.06 96 ILE A O 1
ATOM 720 N N . ASN A 1 97 ? 17.124 -6.805 -24.113 1.00 81.88 97 ASN A N 1
ATOM 721 C CA . ASN A 1 97 ? 17.708 -7.663 -25.150 1.00 81.88 97 ASN A CA 1
ATOM 722 C C . ASN A 1 97 ? 16.990 -7.522 -26.504 1.00 81.88 97 ASN A C 1
ATOM 724 O O . ASN A 1 97 ? 17.642 -7.491 -27.547 1.00 81.88 97 ASN A O 1
ATOM 728 N N . LEU A 1 98 ? 15.661 -7.377 -26.496 1.00 77.38 98 LEU A N 1
ATOM 729 C CA . LEU A 1 98 ? 14.867 -7.127 -27.703 1.00 77.38 98 LEU A CA 1
ATOM 730 C C . LEU A 1 98 ? 15.207 -5.781 -28.357 1.00 77.38 98 LEU A C 1
ATOM 732 O O . LEU A 1 98 ? 15.366 -5.723 -29.576 1.00 77.38 98 LEU A O 1
ATOM 736 N N . LEU A 1 99 ? 15.369 -4.720 -27.564 1.00 72.81 99 LEU A N 1
ATOM 737 C CA . LEU A 1 99 ? 15.756 -3.397 -28.063 1.00 72.81 99 LEU A CA 1
ATOM 738 C C . LEU A 1 99 ? 17.171 -3.405 -28.650 1.00 72.81 99 LEU A C 1
ATOM 740 O O . LEU A 1 99 ? 17.382 -2.890 -29.745 1.00 72.81 99 LEU A O 1
ATOM 744 N N . LEU A 1 100 ? 18.120 -4.063 -27.980 1.00 72.81 100 LEU A N 1
ATOM 745 C CA . LEU A 1 100 ? 19.487 -4.212 -28.484 1.00 72.81 100 LEU A CA 1
ATOM 746 C C . LEU A 1 100 ? 19.533 -4.999 -29.803 1.00 72.81 100 LEU A C 1
ATOM 748 O O . LEU A 1 100 ? 20.279 -4.623 -30.701 1.00 72.81 100 LEU A O 1
ATOM 752 N N . SER A 1 101 ? 18.694 -6.030 -29.959 1.00 73.88 101 SER A N 1
ATOM 753 C CA . SER A 1 101 ? 18.598 -6.808 -31.206 1.00 73.88 101 SER A CA 1
ATOM 754 C C . SER A 1 101 ? 17.952 -6.059 -32.376 1.00 73.88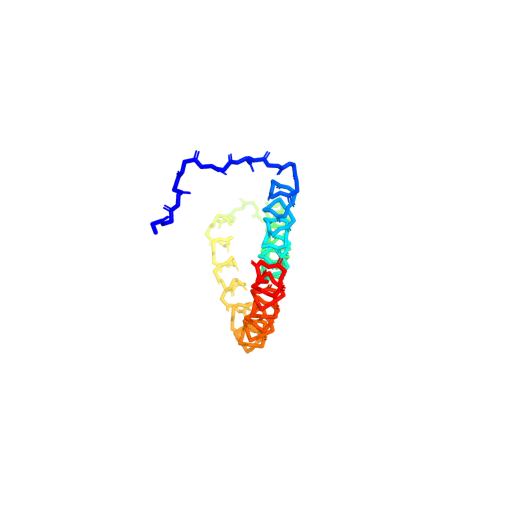 101 SER A C 1
ATOM 756 O O . SER A 1 101 ? 18.152 -6.440 -33.521 1.00 73.88 101 SER A O 1
ATOM 758 N N . LYS A 1 102 ? 17.167 -5.008 -32.101 1.00 65.50 102 LYS A N 1
ATOM 759 C CA . LYS A 1 102 ? 16.576 -4.136 -33.129 1.00 65.50 102 LYS A CA 1
ATOM 760 C C . LYS A 1 102 ? 17.509 -2.999 -33.561 1.00 65.50 102 LYS A C 1
ATOM 762 O O . LYS A 1 102 ? 17.243 -2.368 -34.579 1.00 65.50 102 LYS A O 1
ATOM 767 N N . MET A 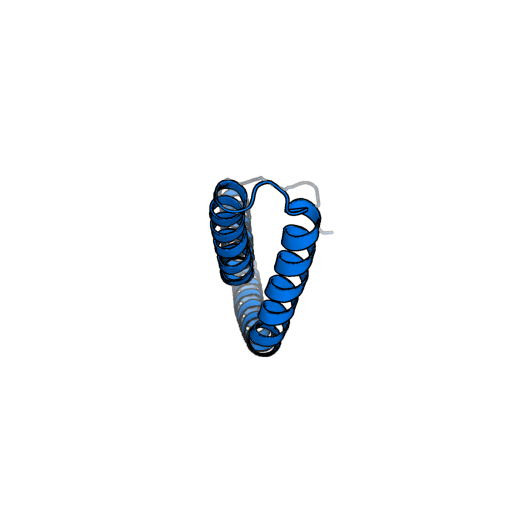1 103 ? 18.534 -2.693 -32.762 1.00 57.78 103 MET A N 1
ATOM 768 C CA . MET A 1 103 ? 19.474 -1.588 -32.992 1.00 57.78 103 MET A CA 1
ATOM 769 C C . MET A 1 103 ? 20.818 -2.028 -33.597 1.00 57.78 103 MET A C 1
ATOM 771 O O . MET A 1 103 ? 21.576 -1.159 -34.030 1.00 57.78 103 MET A O 1
ATOM 775 N N . GLY A 1 104 ? 21.122 -3.330 -33.597 1.00 49.72 104 GLY A N 1
ATOM 776 C CA . GLY A 1 104 ? 22.233 -3.938 -34.342 1.00 49.72 104 GLY A CA 1
ATOM 777 C C . GLY A 1 104 ? 21.756 -4.534 -35.656 1.00 49.72 104 GLY A C 1
ATOM 778 O O . GLY A 1 104 ? 22.546 -4.485 -36.623 1.00 49.72 104 GLY A O 1
#

Foldseek 3Di:
DPPPPDPPVDVVVVVVVVVVVVVVVVLVCVLCVVLVVQLVVLVVVLVVVCVVPVPDPSVVVSVVSSVVSNVVVCVVCVVVVVVSVVVVVVVVVVVVVVVVVVVD

Secondary structure (DSSP, 8-state):
---TT-----HHHHHHHHHHHHHHHHHHHHHHHHHHHHHHHHHHHHHHHHHH-TTS-HHHHHHHHHHHHHHHHHHHHHHHHHHHHHHHHHHHHHHHHHHHHHH-

Sequence (104 aa):
MVSLAGIHLNGSIVEEIALYTRMVFVCGLQIAMPIIAVILIGDVALGIIARTVPKMNIFQVGFSLKILGGLAMLIILMPYLGDIIKNLIGISMHQINLLLSKMG

pLDDT: mean 83.91, std 12.77, range [37.03, 95.44]